Protein AF-A0A9P5Z247-F1 (afdb_monomer_lite)

pLDDT: mean 87.11, std 13.98, range [43.44, 98.12]

Structure (mmCIF, N/CA/C/O backbone):
data_AF-A0A9P5Z247-F1
#
_entry.id   AF-A0A9P5Z247-F1
#
loop_
_atom_site.group_PDB
_atom_site.id
_atom_site.type_symbol
_atom_site.label_atom_id
_atom_site.label_alt_id
_atom_site.label_comp_id
_atom_site.label_asym_id
_atom_site.label_entity_id
_atom_site.label_seq_id
_atom_site.pdbx_PDB_ins_code
_atom_site.Cartn_x
_atom_site.Cartn_y
_atom_site.Cartn_z
_atom_site.occupancy
_atom_site.B_iso_or_equiv
_atom_site.auth_seq_id
_atom_site.auth_comp_id
_atom_site.auth_asym_id
_atom_site.auth_atom_id
_atom_site.pdbx_PDB_model_num
ATOM 1 N N . THR A 1 1 ? 13.658 -18.950 -14.660 1.00 49.78 1 THR A N 1
ATOM 2 C CA . THR A 1 1 ? 13.563 -19.697 -13.382 1.00 49.78 1 THR A CA 1
ATOM 3 C C . T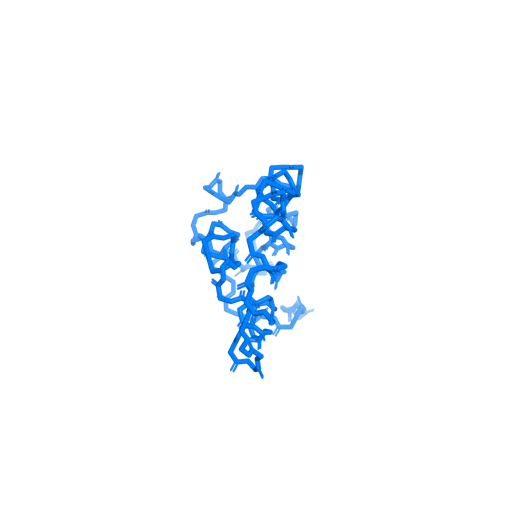HR A 1 1 ? 14.088 -18.819 -12.255 1.00 49.78 1 THR A C 1
ATOM 5 O O . THR A 1 1 ? 15.285 -18.769 -12.038 1.00 49.78 1 THR A O 1
ATOM 8 N N . HIS A 1 2 ? 13.281 -18.081 -11.503 1.00 59.91 2 HIS A N 1
ATOM 9 C CA . HIS A 1 2 ? 11.882 -18.313 -11.158 1.00 59.91 2 HIS A CA 1
ATOM 10 C C . HIS A 1 2 ? 11.202 -17.005 -10.732 1.00 59.91 2 HIS A C 1
ATOM 12 O O . HIS A 1 2 ? 11.851 -16.101 -10.216 1.00 59.91 2 HIS A O 1
ATOM 18 N N . ILE A 1 3 ? 9.875 -16.983 -10.841 1.00 62.25 3 ILE A N 1
ATOM 19 C CA . ILE A 1 3 ? 9.002 -16.124 -10.037 1.00 62.25 3 ILE A CA 1
ATOM 20 C C . ILE A 1 3 ? 9.165 -16.554 -8.568 1.00 62.25 3 ILE A C 1
ATOM 22 O O . ILE A 1 3 ? 8.780 -17.667 -8.201 1.00 62.25 3 ILE A O 1
ATOM 26 N N . ILE A 1 4 ? 9.790 -15.707 -7.749 1.00 68.25 4 ILE A N 1
ATOM 27 C CA . ILE A 1 4 ? 10.081 -15.959 -6.329 1.00 68.25 4 ILE A CA 1
ATOM 28 C C . ILE A 1 4 ? 9.188 -15.044 -5.488 1.00 68.25 4 ILE A C 1
ATOM 30 O O . ILE A 1 4 ? 9.070 -13.858 -5.775 1.00 68.25 4 ILE A O 1
ATOM 34 N N . GLY A 1 5 ? 8.550 -15.597 -4.456 1.00 72.12 5 GLY A N 1
ATOM 35 C CA . GLY A 1 5 ? 7.640 -14.863 -3.574 1.00 72.12 5 GLY A CA 1
ATOM 36 C C . GLY A 1 5 ? 6.450 -15.710 -3.127 1.00 72.12 5 GLY A C 1
ATOM 37 O O . GLY A 1 5 ? 6.158 -16.751 -3.721 1.00 72.12 5 GLY A O 1
ATOM 38 N N . GLN A 1 6 ? 5.777 -15.275 -2.057 1.00 79.62 6 GLN A N 1
ATOM 39 C CA . GLN A 1 6 ? 4.578 -15.946 -1.539 1.00 79.62 6 GLN A CA 1
ATOM 40 C C . GLN A 1 6 ? 3.381 -15.754 -2.474 1.00 79.62 6 GLN A C 1
ATOM 42 O O . GLN A 1 6 ? 2.693 -16.719 -2.804 1.00 79.62 6 GLN A O 1
ATOM 47 N N . VAL A 1 7 ? 3.168 -14.532 -2.966 1.00 85.81 7 VAL A N 1
ATOM 48 C CA . VAL A 1 7 ? 2.151 -14.272 -3.988 1.00 85.81 7 VAL A CA 1
ATOM 49 C C . VAL A 1 7 ? 2.770 -14.455 -5.364 1.00 85.81 7 VAL A C 1
ATOM 51 O O . VAL A 1 7 ? 3.846 -13.928 -5.649 1.00 85.81 7 VAL A O 1
ATOM 54 N N . ARG A 1 8 ? 2.079 -15.215 -6.214 1.00 83.12 8 ARG A N 1
ATOM 55 C CA . ARG A 1 8 ? 2.544 -15.570 -7.564 1.00 83.12 8 ARG A CA 1
ATOM 56 C C . ARG A 1 8 ? 1.777 -14.870 -8.682 1.00 83.12 8 ARG A C 1
ATOM 58 O O . ARG A 1 8 ? 2.196 -14.937 -9.828 1.00 83.12 8 ARG A O 1
ATOM 65 N N . ASN A 1 9 ? 0.662 -14.220 -8.361 1.00 85.12 9 ASN A N 1
ATOM 66 C CA . ASN A 1 9 ? -0.229 -13.541 -9.302 1.00 85.12 9 ASN A CA 1
ATOM 67 C C . ASN A 1 9 ? -0.096 -12.008 -9.240 1.00 85.12 9 ASN A C 1
ATOM 69 O O . ASN A 1 9 ? -1.093 -11.298 -9.348 1.00 85.12 9 ASN A O 1
ATOM 73 N N . ILE A 1 10 ? 1.127 -11.508 -9.048 1.00 90.38 10 ILE A N 1
ATOM 74 C CA . ILE A 1 10 ? 1.430 -10.074 -9.119 1.00 90.38 10 ILE A CA 1
ATOM 75 C C . ILE A 1 10 ? 1.266 -9.610 -10.585 1.00 90.38 10 ILE A C 1
ATOM 77 O O . ILE A 1 10 ? 1.858 -10.237 -11.468 1.00 90.38 10 ILE A O 1
ATOM 81 N N . PRO A 1 11 ? 0.491 -8.547 -10.871 1.00 93.12 11 PRO A N 1
ATOM 82 C CA . PRO A 1 11 ? 0.123 -8.166 -12.242 1.00 93.12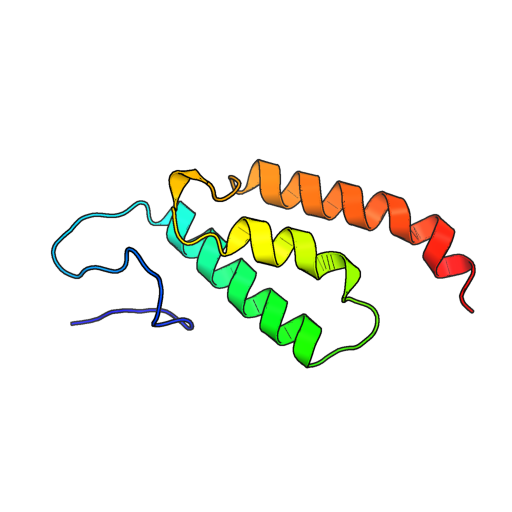 11 PRO A CA 1
ATOM 83 C C . PRO A 1 11 ? 1.293 -7.857 -13.182 1.00 93.12 11 PRO A C 1
ATOM 85 O O . PRO A 1 11 ? 1.236 -8.184 -14.364 1.00 93.12 11 PRO A O 1
ATOM 88 N N . GLU A 1 12 ? 2.343 -7.227 -12.666 1.00 92.31 12 GLU A N 1
ATOM 89 C CA . GLU A 1 12 ? 3.517 -6.790 -13.423 1.00 92.31 12 GLU A CA 1
ATOM 90 C C . GLU A 1 12 ? 4.666 -7.807 -13.426 1.00 92.31 12 GLU A C 1
ATOM 92 O O . GLU A 1 12 ? 5.700 -7.558 -14.046 1.00 92.31 12 GLU A O 1
ATOM 97 N N . MET A 1 13 ? 4.512 -8.946 -12.741 1.00 88.56 13 MET A N 1
ATOM 98 C CA . MET A 1 13 ? 5.590 -9.924 -12.613 1.00 88.56 13 MET A CA 1
ATOM 99 C C . MET A 1 13 ? 5.953 -10.507 -13.976 1.00 88.56 13 MET A C 1
ATOM 101 O O . MET A 1 13 ? 5.139 -11.148 -14.643 1.00 88.56 13 MET A O 1
ATOM 105 N N . SER A 1 14 ? 7.205 -10.312 -14.374 1.00 86.94 14 SER A N 1
ATOM 106 C CA . SER A 1 14 ? 7.714 -10.735 -15.672 1.00 86.94 14 SER A CA 1
ATOM 107 C C . SER A 1 14 ? 9.148 -11.232 -15.545 1.00 86.94 14 SER A C 1
ATOM 109 O O . SER A 1 14 ? 9.955 -10.645 -14.831 1.00 86.94 14 SER A O 1
ATOM 111 N N . GLU A 1 15 ? 9.485 -12.310 -16.257 1.00 86.31 15 GLU A N 1
ATOM 112 C CA . GLU A 1 15 ? 10.878 -12.772 -16.356 1.00 86.31 15 GLU A CA 1
ATOM 113 C C . GLU A 1 15 ? 11.709 -11.910 -17.325 1.00 86.31 15 GLU A C 1
ATOM 115 O O . GLU A 1 15 ? 12.936 -11.972 -17.299 1.00 86.31 15 GLU A O 1
ATOM 120 N N . THR A 1 16 ? 11.062 -11.121 -18.194 1.00 91.00 16 THR A N 1
ATOM 121 C CA . THR A 1 16 ? 11.732 -10.391 -19.286 1.00 91.00 16 THR A CA 1
ATOM 122 C C . THR A 1 16 ? 11.556 -8.880 -19.223 1.00 91.00 16 THR A C 1
ATOM 124 O O . THR A 1 16 ? 12.375 -8.155 -19.783 1.00 91.00 16 THR A O 1
ATOM 127 N N . VAL A 1 17 ? 10.483 -8.395 -18.595 1.00 90.50 17 VAL A N 1
ATOM 128 C CA . VAL A 1 17 ? 10.203 -6.963 -18.450 1.00 90.50 17 VAL A CA 1
ATOM 129 C C . VAL A 1 17 ? 10.621 -6.532 -17.044 1.00 90.50 17 VAL A C 1
ATOM 131 O O . VAL A 1 17 ? 10.077 -7.063 -16.076 1.00 90.50 17 VAL A O 1
ATOM 134 N N . PRO A 1 18 ? 11.576 -5.596 -16.904 1.00 91.00 18 PRO A N 1
ATOM 135 C CA . PRO A 1 18 ? 11.926 -5.047 -15.602 1.00 91.00 18 PRO A CA 1
ATOM 136 C C . PRO A 1 18 ? 10.722 -4.379 -14.935 1.00 91.00 18 PRO A C 1
ATOM 138 O O . PRO A 1 18 ? 9.919 -3.724 -15.599 1.00 91.00 18 PRO A O 1
ATOM 141 N N . TYR A 1 19 ? 10.637 -4.510 -13.619 1.00 92.12 19 TYR A N 1
ATOM 142 C CA . TYR A 1 19 ? 9.614 -3.894 -12.780 1.00 92.12 19 TYR A CA 1
ATOM 143 C C . TYR A 1 19 ? 10.271 -3.266 -11.549 1.00 92.12 19 TYR A C 1
ATOM 145 O O . TYR A 1 19 ? 11.421 -3.574 -11.228 1.00 92.12 19 TYR A O 1
ATOM 153 N N . ASP A 1 20 ? 9.545 -2.386 -10.861 1.00 93.25 20 ASP A N 1
ATOM 154 C CA . ASP A 1 20 ? 10.000 -1.826 -9.591 1.00 93.25 20 ASP A CA 1
ATOM 155 C C . ASP A 1 20 ? 9.826 -2.870 -8.468 1.00 93.25 20 ASP A C 1
ATOM 157 O O . ASP A 1 20 ? 8.687 -3.218 -8.129 1.00 93.25 20 ASP A O 1
ATOM 161 N N . PRO A 1 21 ? 10.919 -3.389 -7.878 1.00 91.50 21 PRO A N 1
ATOM 162 C CA . PRO A 1 21 ? 10.826 -4.384 -6.816 1.00 91.50 21 PRO A CA 1
ATOM 163 C C . PRO A 1 21 ? 10.143 -3.840 -5.554 1.00 91.50 21 PRO A C 1
ATOM 165 O O . PRO A 1 21 ? 9.437 -4.592 -4.888 1.00 91.50 21 PRO A O 1
ATOM 168 N N . PHE A 1 22 ? 10.259 -2.542 -5.255 1.00 92.88 22 PHE A N 1
ATOM 169 C CA . PHE A 1 22 ? 9.618 -1.956 -4.075 1.00 92.88 22 PHE A CA 1
ATOM 170 C C . PHE A 1 22 ? 8.096 -1.966 -4.206 1.00 92.88 22 PHE A C 1
ATOM 172 O O . PHE A 1 22 ? 7.379 -2.267 -3.252 1.00 92.88 22 PHE A O 1
ATOM 179 N N . LYS A 1 23 ? 7.578 -1.693 -5.409 1.00 95.19 23 LYS A N 1
ATOM 180 C CA . LYS A 1 23 ? 6.137 -1.782 -5.669 1.00 95.19 23 LYS A CA 1
ATOM 181 C C . LYS A 1 23 ? 5.633 -3.214 -5.544 1.00 95.19 23 LYS A C 1
ATOM 183 O O . LYS A 1 23 ? 4.508 -3.412 -5.076 1.00 95.19 23 LYS A O 1
ATOM 188 N N . VAL A 1 24 ? 6.442 -4.195 -5.942 1.00 94.25 24 VAL A N 1
ATOM 189 C CA . VAL A 1 24 ? 6.126 -5.614 -5.744 1.00 94.25 24 VAL A CA 1
ATOM 190 C C . VAL A 1 24 ? 6.045 -5.942 -4.258 1.00 94.25 24 VAL A C 1
ATOM 192 O O . VAL A 1 24 ? 5.054 -6.532 -3.839 1.00 94.25 24 VAL A O 1
ATOM 195 N N . ASP A 1 25 ? 7.010 -5.511 -3.449 1.00 93.69 25 ASP A N 1
ATOM 196 C CA . ASP A 1 25 ? 7.006 -5.776 -2.005 1.00 93.69 25 ASP A CA 1
ATOM 197 C C . ASP A 1 25 ? 5.774 -5.181 -1.304 1.00 93.69 25 ASP A C 1
ATOM 199 O O . ASP A 1 25 ? 5.139 -5.858 -0.491 1.00 93.69 25 ASP A O 1
ATOM 203 N N . VAL A 1 26 ? 5.353 -3.969 -1.686 1.00 96.12 26 VAL A N 1
ATOM 204 C CA . VAL A 1 26 ? 4.098 -3.364 -1.199 1.00 96.12 26 VAL A CA 1
ATOM 205 C C . VAL A 1 26 ? 2.887 -4.240 -1.550 1.00 96.12 26 VAL A C 1
ATOM 207 O O . VAL A 1 26 ? 2.031 -4.488 -0.698 1.00 96.12 26 VAL A O 1
ATOM 210 N N . TYR A 1 27 ? 2.827 -4.774 -2.773 1.00 96.50 27 TYR A N 1
ATOM 211 C CA . TYR A 1 27 ? 1.754 -5.686 -3.182 1.00 96.50 27 TYR A CA 1
ATOM 212 C C . TYR A 1 27 ? 1.771 -6.994 -2.378 1.00 96.50 27 TYR A C 1
ATOM 214 O O . TYR A 1 27 ? 0.718 -7.442 -1.912 1.00 96.50 27 TYR A O 1
ATOM 222 N N . GLN A 1 28 ? 2.956 -7.587 -2.175 1.00 94.88 28 GLN A N 1
ATOM 223 C CA . GLN A 1 28 ? 3.123 -8.800 -1.366 1.00 94.88 28 GLN A CA 1
ATOM 224 C C . GLN A 1 28 ? 2.599 -8.590 0.052 1.00 94.88 28 GLN A C 1
ATOM 226 O O . GLN A 1 28 ? 1.835 -9.420 0.554 1.00 94.88 28 GLN A O 1
ATOM 231 N N . LEU A 1 29 ? 2.986 -7.479 0.682 1.00 95.12 29 LEU A N 1
ATOM 232 C CA . LEU A 1 29 ? 2.570 -7.147 2.037 1.00 95.12 29 LEU A CA 1
ATOM 233 C C . LEU A 1 29 ? 1.057 -6.933 2.112 1.00 95.12 29 LEU A C 1
ATOM 235 O O . LEU A 1 29 ? 0.407 -7.504 2.983 1.00 95.12 29 LEU A O 1
ATOM 239 N N . GLY A 1 30 ? 0.473 -6.200 1.161 1.00 95.88 30 GLY A N 1
ATOM 240 C CA . GLY A 1 30 ? -0.976 -6.013 1.085 1.00 95.88 30 GLY A CA 1
ATOM 241 C C . GLY A 1 30 ? -1.747 -7.330 0.980 1.00 95.88 30 GLY A C 1
ATOM 242 O O . GLY A 1 30 ? -2.721 -7.534 1.702 1.00 95.88 30 GLY A O 1
ATOM 243 N N . LYS A 1 31 ? -1.290 -8.270 0.145 1.00 96.06 31 LYS A N 1
ATOM 244 C CA . LYS A 1 31 ? -1.905 -9.603 0.029 1.00 96.06 31 LYS A CA 1
ATOM 245 C C . LYS A 1 31 ? -1.740 -10.448 1.290 1.00 96.06 31 LYS A C 1
ATOM 247 O O . LYS A 1 31 ? -2.679 -11.149 1.660 1.00 96.06 31 LYS A O 1
ATOM 252 N N . ALA A 1 32 ? -0.575 -10.395 1.934 1.00 93.88 32 ALA A N 1
ATOM 253 C CA . ALA A 1 32 ? -0.347 -11.087 3.199 1.00 93.88 32 ALA A CA 1
ATOM 254 C C . ALA A 1 32 ? -1.275 -10.547 4.300 1.00 93.88 32 ALA A C 1
ATOM 256 O O . ALA A 1 32 ? -1.894 -11.331 5.016 1.00 93.88 32 ALA A O 1
ATOM 257 N N . SER A 1 33 ? -1.442 -9.224 4.372 1.00 94.12 33 SER A N 1
ATOM 258 C CA . SER A 1 33 ? -2.342 -8.563 5.319 1.00 94.12 33 SER A CA 1
ATOM 259 C C . SER A 1 33 ? -3.816 -8.886 5.071 1.00 94.12 33 SER A C 1
ATOM 261 O O . SER A 1 33 ? -4.536 -9.122 6.035 1.00 94.12 33 SER A O 1
ATOM 263 N N . GLN A 1 34 ? -4.265 -9.004 3.815 1.00 95.00 34 GLN A N 1
ATOM 264 C CA . GLN A 1 34 ? -5.61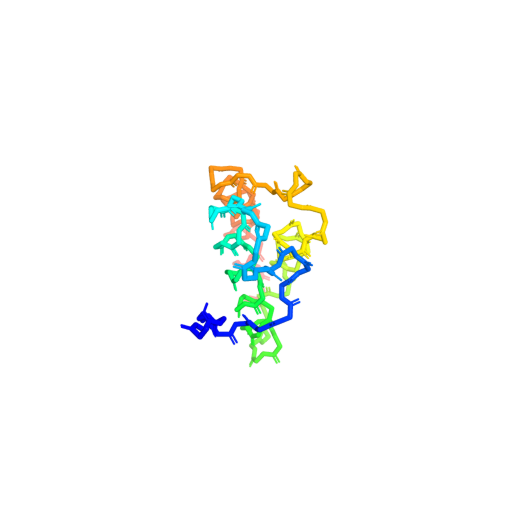6 -9.521 3.523 1.00 95.00 34 GLN A CA 1
ATOM 265 C C . GLN A 1 34 ? -5.817 -10.917 4.114 1.00 95.00 34 GLN A C 1
ATOM 267 O O . GLN A 1 34 ? -6.824 -11.170 4.762 1.00 95.00 34 GLN A O 1
ATOM 272 N N . GLY A 1 35 ? -4.817 -11.792 3.977 1.00 93.88 35 GLY A N 1
ATOM 273 C CA . GLY A 1 35 ? -4.863 -13.117 4.588 1.00 93.88 35 GLY A CA 1
ATOM 274 C C . GLY A 1 35 ? -4.956 -13.082 6.118 1.00 93.88 35 GLY A C 1
ATOM 275 O O . GLY A 1 35 ? -5.550 -13.990 6.693 1.00 93.88 35 GLY A O 1
ATOM 276 N N . LEU A 1 36 ? -4.395 -12.063 6.781 1.00 91.50 36 LEU A N 1
ATOM 277 C CA . LEU A 1 36 ? -4.555 -11.866 8.227 1.00 91.50 36 LEU A CA 1
ATOM 278 C C . LEU A 1 36 ? -5.982 -11.437 8.582 1.00 91.50 36 LEU A C 1
ATOM 280 O O . LEU A 1 36 ? -6.534 -11.962 9.544 1.00 91.50 36 LEU A O 1
ATOM 284 N N . ILE A 1 37 ? -6.578 -10.532 7.801 1.00 94.56 37 ILE A N 1
ATOM 285 C CA . ILE A 1 37 ? -7.966 -10.080 7.991 1.00 94.56 37 ILE A CA 1
ATOM 286 C C . ILE A 1 37 ? -8.939 -11.251 7.812 1.00 94.56 37 ILE A C 1
ATOM 288 O O . ILE A 1 37 ? -9.802 -11.469 8.656 1.00 94.56 37 ILE A O 1
ATOM 292 N N . ASP A 1 38 ? -8.739 -12.077 6.783 1.00 94.25 38 ASP A N 1
ATOM 293 C CA . ASP A 1 38 ? -9.577 -13.257 6.529 1.00 94.25 38 ASP A CA 1
ATOM 294 C C . ASP A 1 38 ? -9.542 -14.275 7.690 1.00 94.25 38 ASP A C 1
ATOM 296 O O . ASP A 1 38 ? -10.491 -15.034 7.896 1.00 94.25 38 ASP A O 1
ATOM 300 N N . GLN A 1 39 ? -8.437 -14.319 8.444 1.00 94.56 39 GLN A N 1
ATOM 301 C CA . GLN A 1 39 ? -8.212 -15.271 9.538 1.00 94.56 39 GLN A CA 1
ATOM 302 C C . GLN A 1 39 ? -8.583 -14.722 10.922 1.00 94.56 39 GLN A C 1
ATOM 304 O O . GLN A 1 39 ? -8.777 -15.509 11.855 1.00 94.56 39 GLN A O 1
ATOM 309 N N . HIS A 1 40 ? -8.672 -13.401 11.081 1.00 90.81 40 HIS A N 1
ATOM 310 C CA . HIS A 1 40 ? -8.835 -12.748 12.375 1.00 90.81 40 HIS A CA 1
ATOM 311 C C . HIS A 1 40 ? -9.886 -11.640 12.314 1.00 90.81 40 HIS A C 1
ATOM 313 O O . HIS A 1 40 ? -9.741 -10.670 11.581 1.00 90.81 40 HIS A O 1
ATOM 319 N N . GLY A 1 41 ? -10.915 -11.750 13.156 1.00 88.31 41 GLY A N 1
ATOM 320 C CA . GLY A 1 41 ? -11.885 -10.671 13.330 1.00 88.31 41 GLY A CA 1
ATOM 321 C C . GLY A 1 41 ? -11.321 -9.499 14.140 1.00 88.31 41 GLY A C 1
ATOM 322 O O . GLY A 1 41 ? -10.432 -9.678 14.977 1.00 88.31 41 GLY A O 1
ATOM 323 N N . GLY A 1 42 ? -11.872 -8.304 13.933 1.00 87.31 42 GLY A N 1
ATOM 324 C CA . GLY A 1 42 ? -11.498 -7.079 14.650 1.00 87.31 42 GLY A CA 1
ATOM 325 C C . GLY A 1 42 ? -10.355 -6.281 14.014 1.00 87.31 42 GLY A C 1
ATOM 326 O O . GLY A 1 42 ? -9.964 -5.250 14.562 1.00 87.31 42 GLY A O 1
ATOM 327 N N . VAL A 1 43 ? -9.833 -6.729 12.868 1.00 90.56 43 VAL A N 1
ATOM 328 C CA . VAL A 1 43 ? -8.798 -6.033 12.079 1.00 90.56 43 VAL A CA 1
ATOM 329 C C . VAL A 1 43 ? -9.279 -5.629 10.679 1.00 90.56 43 VAL A C 1
ATOM 331 O O . VAL A 1 43 ? -8.487 -5.167 9.861 1.00 90.56 43 VAL A O 1
ATOM 334 N N . GLU A 1 44 ? -10.581 -5.727 10.404 1.00 92.38 44 GLU A N 1
ATOM 335 C CA . GLU A 1 44 ? -11.208 -5.381 9.116 1.00 92.38 44 GLU A CA 1
ATOM 336 C C . GLU A 1 44 ? -11.025 -3.898 8.765 1.00 92.38 44 GLU A C 1
ATOM 338 O O . GLU A 1 44 ? -11.036 -3.508 7.603 1.00 92.38 44 GLU A O 1
ATOM 343 N N . PHE A 1 45 ? -10.767 -3.049 9.763 1.00 90.00 45 PHE A N 1
ATOM 344 C CA . PHE A 1 45 ? -10.455 -1.637 9.538 1.00 90.00 45 PHE A CA 1
ATOM 345 C C . PHE A 1 45 ? -9.184 -1.418 8.692 1.00 90.00 45 PHE A C 1
ATOM 347 O O . PHE A 1 45 ? -8.991 -0.321 8.170 1.00 90.00 45 PHE A O 1
ATOM 354 N N . LEU A 1 46 ? -8.332 -2.441 8.541 1.00 93.88 46 LEU A N 1
ATOM 355 C CA . LEU A 1 46 ? -7.142 -2.423 7.685 1.00 93.88 46 LEU A CA 1
ATOM 356 C C . LEU A 1 46 ? -7.440 -2.746 6.210 1.00 93.88 46 LEU A C 1
ATOM 358 O O . LEU A 1 46 ? -6.537 -2.630 5.375 1.00 93.88 46 LEU A O 1
ATOM 362 N N . GLU A 1 47 ? -8.671 -3.131 5.854 1.00 95.38 47 GLU A N 1
ATOM 363 C CA . GLU A 1 47 ? -9.058 -3.426 4.465 1.00 95.38 47 GLU A CA 1
ATOM 364 C C . GLU A 1 47 ? -8.694 -2.296 3.485 1.00 95.38 47 GLU A C 1
ATOM 366 O O . GLU A 1 47 ? -8.042 -2.593 2.479 1.00 95.38 47 GLU A O 1
ATOM 371 N N . PRO A 1 48 ? -8.971 -1.002 3.766 1.00 96.38 48 PRO A N 1
ATOM 372 C CA . PRO A 1 48 ? -8.648 0.072 2.825 1.00 96.38 48 PRO A CA 1
ATOM 373 C C . PRO A 1 48 ? -7.141 0.212 2.566 1.00 96.38 48 PRO A C 1
ATOM 375 O O . PRO A 1 48 ? -6.721 0.550 1.456 1.00 96.38 48 PRO A O 1
ATOM 378 N N . LEU A 1 49 ? -6.305 -0.071 3.575 1.00 97.12 49 LEU A N 1
ATOM 379 C CA . LEU A 1 49 ? -4.849 -0.080 3.421 1.00 97.12 49 LEU A CA 1
ATOM 380 C C . LEU A 1 49 ? -4.423 -1.232 2.505 1.00 97.12 49 LEU A C 1
ATOM 382 O O . LEU A 1 49 ? -3.626 -1.038 1.584 1.00 97.12 49 LEU A O 1
ATOM 386 N N . CYS A 1 50 ? -4.986 -2.419 2.719 1.00 97.31 50 CYS A N 1
ATOM 387 C CA . CYS A 1 50 ? -4.716 -3.585 1.888 1.00 97.31 50 CYS A CA 1
ATOM 388 C C . CYS A 1 50 ? -5.127 -3.361 0.426 1.00 97.31 50 CYS A C 1
ATOM 390 O O . CYS A 1 50 ? -4.368 -3.687 -0.489 1.00 97.31 50 CYS A O 1
ATOM 392 N N . GLU A 1 51 ? -6.297 -2.771 0.188 1.00 97.75 51 GLU A N 1
ATOM 393 C CA . GLU A 1 51 ? -6.763 -2.409 -1.154 1.00 97.75 51 GLU A CA 1
ATOM 394 C C . GLU A 1 51 ? -5.830 -1.404 -1.834 1.00 97.75 51 GLU A C 1
ATOM 396 O O . GLU A 1 51 ? -5.499 -1.564 -3.010 1.00 97.75 51 GLU A O 1
ATOM 401 N N . ALA A 1 52 ? -5.351 -0.392 -1.103 1.00 98.12 52 ALA A N 1
ATOM 402 C CA . ALA A 1 52 ? -4.401 0.581 -1.635 1.00 98.12 52 ALA A CA 1
ATOM 403 C C . ALA A 1 52 ? -3.068 -0.076 -2.036 1.00 98.12 52 ALA A C 1
ATOM 405 O O . ALA A 1 52 ? -2.564 0.182 -3.133 1.00 98.12 52 ALA A O 1
ATOM 406 N N . MET A 1 53 ? -2.525 -0.954 -1.185 1.00 97.94 53 MET A N 1
ATOM 407 C CA . MET A 1 53 ? -1.274 -1.680 -1.438 1.00 97.94 53 MET A CA 1
ATOM 408 C C . MET A 1 53 ? -1.382 -2.701 -2.582 1.00 97.94 53 MET A C 1
ATOM 410 O O . MET A 1 53 ? -0.396 -2.961 -3.266 1.00 97.94 53 MET A O 1
ATOM 414 N N . THR A 1 54 ? -2.573 -3.249 -2.839 1.00 97.44 54 THR A N 1
ATOM 415 C CA . THR A 1 54 ? -2.798 -4.318 -3.834 1.00 97.44 54 THR A CA 1
ATOM 416 C C . THR A 1 54 ? -3.378 -3.828 -5.165 1.00 97.44 54 THR A C 1
ATOM 418 O O . THR A 1 54 ? -3.863 -4.623 -5.975 1.00 97.44 54 THR A O 1
ATOM 421 N N . ARG A 1 55 ? -3.306 -2.521 -5.447 1.00 98.06 55 ARG A N 1
ATOM 422 C CA . ARG A 1 55 ? -3.733 -1.962 -6.740 1.00 98.06 55 ARG A CA 1
ATOM 423 C C . ARG A 1 55 ? -2.970 -2.604 -7.898 1.00 98.06 55 ARG A C 1
ATOM 425 O O . ARG A 1 55 ? -1.755 -2.787 -7.838 1.00 98.06 55 ARG A O 1
ATOM 432 N N . ALA A 1 56 ? -3.696 -2.916 -8.972 1.00 96.50 56 ALA A N 1
ATOM 433 C CA . ALA A 1 56 ? -3.119 -3.613 -10.118 1.00 96.50 56 ALA A CA 1
ATOM 434 C C . ALA A 1 56 ? -2.034 -2.788 -10.825 1.00 96.50 56 ALA A C 1
ATOM 436 O O . ALA A 1 56 ? -1.021 -3.335 -11.239 1.00 96.50 56 ALA A O 1
ATOM 437 N N . ASP A 1 57 ? -2.243 -1.475 -10.909 1.00 97.19 57 ASP A N 1
ATOM 438 C CA . ASP A 1 57 ? -1.264 -0.512 -11.406 1.00 97.19 57 ASP A CA 1
ATOM 439 C C . ASP A 1 57 ? -0.226 -0.196 -10.306 1.00 97.19 57 ASP A C 1
ATOM 441 O O . ASP A 1 57 ? -0.617 0.386 -9.284 1.00 97.19 57 ASP A O 1
ATOM 445 N N . PRO A 1 58 ? 1.064 -0.559 -10.480 1.00 96.44 58 PRO A N 1
ATOM 446 C CA . PRO A 1 58 ? 2.115 -0.327 -9.484 1.00 96.44 58 PRO A CA 1
ATOM 447 C C . PRO A 1 58 ? 2.257 1.144 -9.082 1.00 96.44 58 PRO A C 1
ATOM 449 O O . PRO A 1 58 ? 2.456 1.458 -7.905 1.00 96.44 58 PRO A O 1
ATOM 452 N N . GLU A 1 59 ? 2.060 2.065 -10.024 1.00 96.88 59 GLU A N 1
ATOM 453 C CA . GLU A 1 59 ? 2.197 3.502 -9.774 1.00 96.88 59 GLU A CA 1
ATOM 454 C C . GLU A 1 59 ? 1.078 4.042 -8.888 1.00 96.88 59 GLU A C 1
ATOM 456 O O . GLU A 1 59 ? 1.259 5.027 -8.177 1.00 96.88 59 GLU A O 1
ATOM 461 N N . LYS A 1 60 ? -0.072 3.361 -8.859 1.00 97.81 60 LYS A N 1
ATOM 462 C CA . LYS A 1 60 ? -1.180 3.731 -7.976 1.00 97.81 60 LYS A CA 1
ATOM 463 C C . LYS A 1 60 ? -1.033 3.178 -6.562 1.00 97.81 60 LYS A C 1
ATOM 465 O O . LYS A 1 60 ? -1.835 3.561 -5.710 1.00 97.81 60 LYS A O 1
ATOM 470 N N . ARG A 1 61 ? -0.089 2.271 -6.300 1.00 98.00 61 ARG A N 1
ATOM 471 C CA . ARG A 1 61 ? 0.181 1.777 -4.941 1.00 98.00 61 ARG A CA 1
ATOM 472 C C . ARG A 1 61 ? 0.872 2.869 -4.121 1.00 98.00 61 ARG A C 1
ATOM 474 O O . ARG A 1 61 ? 1.696 3.592 -4.691 1.00 98.00 61 ARG A O 1
ATOM 481 N N . PRO A 1 62 ? 0.592 2.967 -2.811 1.00 97.94 62 PRO A N 1
ATOM 482 C CA . PRO A 1 62 ? 1.350 3.850 -1.939 1.00 97.94 62 PRO A CA 1
ATOM 483 C C . PRO A 1 62 ? 2.832 3.456 -1.938 1.00 97.94 62 PRO A C 1
ATOM 485 O O . PRO A 1 62 ? 3.200 2.308 -2.204 1.00 97.94 62 PRO A O 1
ATOM 488 N N . THR A 1 63 ? 3.687 4.420 -1.641 1.00 96.56 63 THR A N 1
ATOM 489 C CA . THR A 1 63 ? 5.058 4.169 -1.192 1.00 96.56 63 THR A CA 1
ATOM 490 C C . THR A 1 63 ? 5.057 3.510 0.191 1.00 96.56 63 THR A C 1
ATOM 492 O O . THR A 1 63 ? 4.040 3.503 0.885 1.00 96.56 63 THR A O 1
ATOM 495 N N . GLU A 1 64 ? 6.206 2.985 0.619 1.00 91.62 64 GLU A N 1
ATOM 496 C CA . GLU A 1 64 ? 6.389 2.471 1.984 1.00 91.62 64 GLU A CA 1
ATOM 497 C C . GLU A 1 64 ? 5.979 3.517 3.033 1.00 91.62 64 GLU A C 1
ATOM 499 O O . GLU A 1 64 ? 5.151 3.243 3.899 1.00 91.62 64 GLU A O 1
ATOM 504 N N . THR A 1 65 ? 6.494 4.742 2.905 1.00 96.00 65 THR A N 1
ATOM 505 C CA . THR A 1 65 ? 6.198 5.842 3.829 1.00 96.00 65 THR A CA 1
ATOM 506 C C . THR A 1 65 ? 4.709 6.171 3.868 1.00 96.00 65 THR A C 1
ATOM 508 O O . THR A 1 65 ? 4.147 6.334 4.948 1.00 96.00 65 THR A O 1
ATOM 511 N N . GLU A 1 66 ? 4.048 6.242 2.711 1.00 97.38 66 GLU A N 1
ATOM 512 C CA . GLU A 1 66 ? 2.607 6.511 2.644 1.00 97.38 66 GLU A CA 1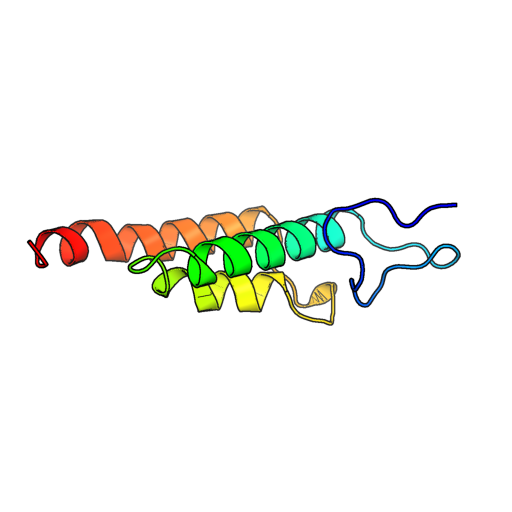
ATOM 513 C C . GLU A 1 66 ? 1.785 5.363 3.246 1.00 97.38 66 GLU A C 1
ATOM 515 O O . GLU A 1 66 ? 0.809 5.615 3.948 1.00 97.38 66 GLU A O 1
ATOM 520 N N . ALA A 1 67 ? 2.177 4.106 3.020 1.00 96.56 67 ALA A N 1
ATOM 521 C CA . ALA A 1 67 ? 1.511 2.948 3.614 1.00 96.56 67 ALA A CA 1
ATOM 522 C C . ALA A 1 67 ? 1.632 2.952 5.147 1.00 96.56 67 ALA A C 1
ATOM 524 O O . ALA A 1 67 ? 0.636 2.732 5.840 1.00 96.56 67 ALA A O 1
ATOM 525 N N . CYS A 1 68 ? 2.817 3.272 5.676 1.00 95.38 68 CYS A N 1
ATOM 526 C CA . CYS A 1 68 ? 3.036 3.446 7.112 1.00 95.38 68 CYS A CA 1
ATOM 527 C C . CYS A 1 68 ? 2.175 4.581 7.682 1.00 95.38 68 CYS A C 1
ATOM 529 O O . CYS A 1 68 ? 1.486 4.382 8.678 1.00 95.38 68 CYS A O 1
ATOM 531 N N . GLN A 1 69 ? 2.127 5.739 7.019 1.00 95.88 69 GLN A N 1
ATOM 532 C CA . GLN A 1 69 ? 1.291 6.867 7.450 1.00 95.88 69 GLN A CA 1
ATOM 533 C C . GLN A 1 69 ? -0.207 6.530 7.442 1.00 95.88 69 GLN A C 1
ATOM 535 O O . GLN A 1 69 ? -0.944 6.936 8.345 1.00 95.88 69 GLN A O 1
ATOM 540 N N . LEU A 1 70 ? -0.674 5.780 6.438 1.00 94.38 70 LEU A N 1
ATOM 541 C CA . LEU A 1 70 ? -2.054 5.294 6.383 1.00 94.38 70 LEU A CA 1
ATOM 542 C C . LEU A 1 70 ? -2.356 4.364 7.562 1.00 94.38 70 LEU A C 1
ATOM 544 O O . LEU A 1 70 ? -3.388 4.533 8.213 1.00 94.38 70 LEU A O 1
ATOM 548 N N . LEU A 1 71 ? -1.450 3.431 7.868 1.00 94.00 71 LEU A N 1
ATOM 549 C CA . LEU A 1 71 ? -1.579 2.538 9.018 1.00 94.00 71 LEU A CA 1
ATOM 550 C C . LEU A 1 71 ? -1.626 3.319 10.338 1.00 94.00 71 LEU A C 1
ATOM 552 O O . LEU A 1 71 ? -2.528 3.103 11.143 1.00 94.00 71 LEU A O 1
ATOM 556 N N . GLU A 1 72 ? -0.700 4.253 10.549 1.00 93.62 72 GLU A N 1
ATOM 557 C CA . GLU A 1 72 ? -0.662 5.109 11.741 1.00 93.62 72 GLU A CA 1
ATOM 558 C C . GLU A 1 72 ? -1.951 5.921 11.894 1.00 93.62 72 GLU A C 1
ATOM 560 O O . GLU A 1 72 ? -2.515 5.998 12.986 1.00 93.62 72 GLU A O 1
ATOM 565 N N . THR A 1 73 ? -2.469 6.472 10.793 1.00 91.69 73 THR A N 1
ATOM 566 C CA . THR A 1 73 ? -3.737 7.211 10.790 1.00 91.69 73 THR A CA 1
ATOM 567 C C . THR A 1 73 ? -4.892 6.313 11.227 1.00 91.69 73 THR A C 1
ATOM 569 O O . THR A 1 73 ? -5.682 6.706 12.088 1.00 91.69 73 THR A O 1
ATOM 572 N N . MET A 1 74 ? -4.967 5.090 10.694 1.00 90.25 74 MET A N 1
ATOM 573 C CA . MET A 1 74 ? -5.988 4.111 11.079 1.00 90.25 74 MET A CA 1
ATOM 574 C C . MET A 1 74 ? -5.872 3.729 12.557 1.00 90.25 74 MET A C 1
ATOM 576 O O . MET A 1 74 ? -6.877 3.729 13.260 1.00 90.25 74 MET A O 1
ATOM 580 N N . LEU A 1 75 ? -4.657 3.484 13.053 1.00 87.25 75 LEU A N 1
ATOM 581 C CA . LEU A 1 75 ? -4.420 3.118 14.451 1.00 87.25 75 LEU A CA 1
ATOM 582 C C . LEU A 1 75 ? -4.705 4.272 15.424 1.00 87.25 75 LEU A C 1
ATOM 584 O O . LEU A 1 75 ? -5.267 4.044 16.495 1.00 87.25 75 LEU A O 1
ATOM 588 N N . SER A 1 76 ? -4.406 5.516 15.045 1.00 79.44 76 SER A N 1
ATOM 589 C CA . SER A 1 76 ? -4.684 6.699 15.874 1.00 79.4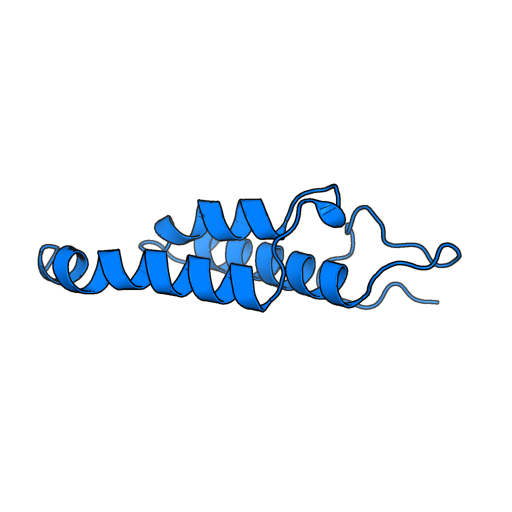4 76 SER A CA 1
ATOM 590 C C . SER A 1 76 ? -6.179 6.920 16.126 1.00 79.44 76 SER A C 1
ATOM 592 O O . SER A 1 76 ? -6.568 7.428 17.176 1.00 79.44 76 SER A O 1
ATOM 594 N N . PHE A 1 77 ? -7.028 6.475 15.196 1.00 63.56 77 PHE A N 1
ATOM 595 C CA . PHE A 1 77 ? -8.477 6.460 15.380 1.00 63.56 77 PHE A CA 1
ATOM 596 C C . PHE A 1 77 ? -8.924 5.354 16.350 1.00 63.56 77 PHE A C 1
ATOM 598 O O . PHE A 1 77 ? -9.982 5.456 16.965 1.00 63.56 77 PHE A O 1
ATOM 605 N N . THR A 1 78 ? -8.123 4.296 16.513 1.00 63.53 78 THR A N 1
ATOM 606 C CA . THR A 1 78 ? -8.548 3.067 17.194 1.00 63.53 78 THR A CA 1
ATOM 607 C C . THR A 1 78 ? -8.308 3.046 18.699 1.00 63.53 78 THR A C 1
ATOM 609 O O . THR A 1 78 ? -9.149 2.489 19.384 1.00 63.53 78 THR A O 1
ATOM 612 N N . GLU A 1 79 ? -7.275 3.666 19.282 1.00 59.81 79 GLU A N 1
ATOM 613 C CA . GLU A 1 79 ? -7.042 3.522 20.740 1.00 59.81 79 GLU A CA 1
ATOM 614 C C . GLU A 1 79 ? -8.204 4.065 21.600 1.00 59.81 79 GLU A C 1
ATOM 616 O O . GLU A 1 79 ? -8.631 3.431 22.568 1.00 59.81 79 GLU A O 1
ATOM 621 N N . ALA A 1 80 ? -8.782 5.206 21.218 1.00 57.44 80 ALA A N 1
ATOM 622 C CA . ALA A 1 80 ? -9.911 5.809 21.930 1.00 57.44 80 ALA A CA 1
ATOM 623 C C . ALA A 1 80 ? -11.260 5.114 21.652 1.00 57.44 80 ALA A C 1
ATOM 625 O O . ALA A 1 80 ? -12.183 5.215 22.467 1.00 57.44 80 ALA A O 1
ATOM 626 N N . ASP A 1 81 ? -11.387 4.415 20.522 1.00 61.19 81 ASP A N 1
ATOM 627 C CA . ASP A 1 81 ? -12.627 3.758 20.093 1.00 61.19 81 ASP A CA 1
ATOM 628 C C . ASP A 1 81 ? -12.637 2.243 20.370 1.00 61.19 81 ASP A C 1
ATOM 630 O O . ASP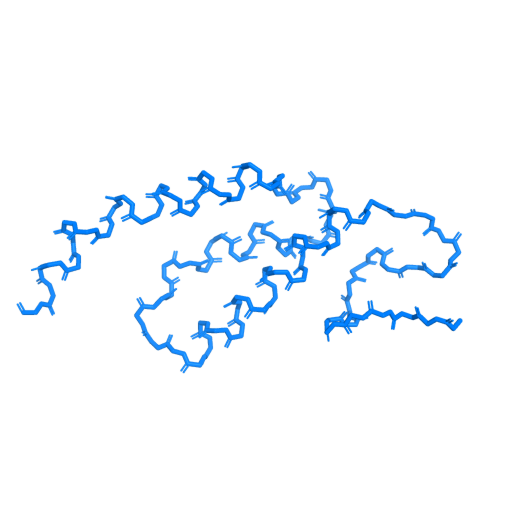 A 1 81 ? -13.701 1.673 20.622 1.00 61.19 81 ASP A O 1
ATOM 634 N N . MET A 1 82 ? -11.472 1.595 20.446 1.00 56.31 82 MET A N 1
ATOM 635 C CA . MET A 1 82 ? -11.301 0.217 20.919 1.00 56.31 82 MET A CA 1
ATOM 636 C C . MET A 1 82 ? -11.574 0.105 22.420 1.00 56.31 82 MET A C 1
ATOM 638 O O . MET A 1 82 ? -12.243 -0.838 22.841 1.00 56.31 82 MET A O 1
ATOM 642 N N . ASN A 1 83 ? -11.174 1.103 23.219 1.00 56.62 83 ASN A N 1
ATOM 643 C CA . ASN A 1 83 ? -11.473 1.151 24.657 1.00 56.62 83 ASN A CA 1
ATOM 644 C C . ASN A 1 83 ? -12.967 1.330 24.988 1.00 56.62 83 ASN A C 1
ATOM 646 O O . ASN A 1 83 ? -13.342 1.237 26.153 1.00 56.62 83 ASN A O 1
ATOM 650 N N . LYS A 1 84 ? -13.831 1.588 23.997 1.00 54.59 84 LYS A N 1
ATOM 651 C CA . LYS A 1 84 ? -15.292 1.680 24.184 1.00 54.59 84 LYS A CA 1
ATOM 652 C C . LYS A 1 84 ? -16.032 0.373 23.880 1.00 54.59 84 LYS A C 1
ATOM 654 O O . LYS A 1 84 ? -17.254 0.340 24.006 1.00 54.59 84 LYS A O 1
ATOM 659 N N . ARG A 1 85 ? -15.334 -0.675 23.430 1.00 49.84 85 ARG A N 1
ATOM 660 C CA . ARG A 1 85 ? -15.935 -1.957 23.015 1.00 49.84 85 ARG A CA 1
ATOM 661 C C . ARG A 1 85 ? -15.679 -3.118 23.990 1.00 49.84 85 ARG A C 1
ATOM 663 O O . ARG A 1 85 ? -15.976 -4.255 23.633 1.00 49.84 85 ARG A O 1
ATOM 670 N N . VAL A 1 86 ? -15.181 -2.837 25.199 1.00 43.44 86 VAL A N 1
ATOM 671 C CA . VAL A 1 86 ? -15.043 -3.804 26.309 1.00 43.44 86 VAL A CA 1
ATOM 672 C C . VAL A 1 86 ? -15.932 -3.393 27.473 1.00 43.44 86 VAL A C 1
ATOM 674 O O . VAL A 1 86 ? -15.894 -2.196 27.832 1.00 43.44 86 VAL A O 1
#

Organism: NCBI:txid109636

Foldseek 3Di:
DDQDAPDNVQLPDDPPDDDDVQLVVLLRVLVVVVVVCVVDPPCCLCPVLSCLSNDNDSVSHDGPVVSVVVVVVSVVVCPVVVVVPD

Sequence (86 aa):
THIIGQVRNIPEMSETVPYDPFKVDVYQLGKASQGLIDQHGGVEFLEPLCEAMTRADPEKRPTETEACQLLETMLSFTEADMNKRV

Radius of gyration: 15.02 Å; chains: 1; bounding box: 30×27×46 Å

Secondary structure (DSSP, 8-state):
----SS----TT--SSS---HHHHHHHHHHHHHHHHHHH-TT-GGGHHHHHHHT-SSGGGSPPHHHHHHHHHHHHHHHHHHHTT--